Protein AF-A0A9D6PRS0-F1 (afdb_monomer_lite)

Secondary structure (DSSP, 8-state):
-----SS--HHHHHHHHHTTPPPP-------HHHHHHHHHHH-HHHHHHHHHHHHHTTSTTHHHHHHHHHHHPPP--HIIIIITTTGGG-------S-------SHHHHHHHHHHTT---HHHHHGGGT-TTTSSS---

Foldseek 3Di:
DPFADDDDDPVVVVVCVVVVHDDDQPDDDDDPVVVLVLCCVQPVVLSVLVVQLVVCVPPPCNVVSVVVSVVVDDDDDCCVRGCRVVVVPDDDDDDPPDDDDPPPDVVVVLVVCVVVVHDPPLNVCVVVVNNPPPPPPDD

Radius of gyration: 20.87 Å; chains: 1; bounding box: 48×36×49 Å

pLDDT: mean 91.14, std 13.7, range [35.19, 98.56]

Structure (mmCIF, N/CA/C/O backbone):
data_AF-A0A9D6PRS0-F1
#
_entry.id   AF-A0A9D6PRS0-F1
#
loop_
_atom_site.group_PDB
_atom_site.id
_atom_site.type_symbol
_atom_site.label_atom_id
_atom_site.label_alt_id
_atom_site.label_comp_id
_atom_site.label_asym_id
_atom_site.label_entity_id
_atom_site.label_seq_id
_atom_site.pdbx_PDB_ins_code
_atom_site.Cartn_x
_atom_site.Cartn_y
_atom_site.Cartn_z
_atom_site.occupancy
_atom_site.B_iso_or_equiv
_atom_site.auth_seq_id
_atom_site.auth_comp_id
_atom_site.auth_asym_id
_atom_site.auth_atom_id
_atom_site.pdbx_PDB_model_num
ATOM 1 N N . VAL A 1 1 ? -8.552 -9.055 -11.879 1.00 92.06 1 VAL A N 1
ATOM 2 C CA . VAL A 1 1 ? -7.109 -9.374 -12.033 1.00 92.06 1 VAL A CA 1
ATOM 3 C C . VAL A 1 1 ? -6.928 -10.850 -11.723 1.00 92.06 1 VAL A C 1
ATOM 5 O O . VAL A 1 1 ? -7.506 -11.299 -10.745 1.00 92.06 1 VAL A O 1
ATOM 8 N N . CYS A 1 2 ? -6.183 -11.620 -12.526 1.00 93.38 2 CYS A N 1
ATOM 9 C CA . CYS A 1 2 ? -6.032 -13.061 -12.255 1.00 93.38 2 CYS A CA 1
ATOM 10 C C . CYS A 1 2 ? -5.134 -13.340 -11.043 1.00 93.38 2 CYS A C 1
ATOM 12 O O . CYS A 1 2 ? -5.389 -14.275 -10.293 1.00 93.38 2 CYS A O 1
ATOM 14 N N . ARG A 1 3 ? -4.073 -12.543 -10.865 1.00 96.31 3 ARG A N 1
ATOM 15 C CA . ARG A 1 3 ? -3.164 -12.613 -9.718 1.00 96.31 3 ARG A CA 1
ATOM 16 C C . ARG A 1 3 ? -2.352 -11.322 -9.598 1.00 96.31 3 ARG A C 1
ATOM 18 O O . ARG A 1 3 ? -2.094 -10.665 -10.605 1.00 96.31 3 ARG A O 1
ATOM 25 N N . PHE A 1 4 ? -1.977 -10.983 -8.372 1.00 97.38 4 PHE A N 1
ATOM 26 C CA . PHE A 1 4 ? -1.109 -9.862 -8.020 1.00 97.38 4 PHE A CA 1
ATOM 27 C C . PHE A 1 4 ? 0.156 -10.423 -7.345 1.00 97.38 4 PHE A C 1
ATOM 29 O O . PHE A 1 4 ? 0.083 -11.469 -6.699 1.00 97.38 4 PHE A O 1
ATOM 36 N N . TRP A 1 5 ? 1.304 -9.766 -7.537 1.00 97.56 5 TRP A N 1
ATOM 37 C CA . TRP A 1 5 ? 2.585 -10.137 -6.922 1.00 97.56 5 TRP A CA 1
ATOM 38 C C . TRP A 1 5 ? 3.287 -8.890 -6.378 1.00 97.56 5 TRP A C 1
ATOM 40 O O . TRP A 1 5 ? 3.717 -8.027 -7.140 1.00 97.56 5 TRP A O 1
ATOM 50 N N . GLU A 1 6 ? 3.443 -8.828 -5.065 1.00 97.50 6 GLU A N 1
ATOM 51 C CA . GLU A 1 6 ? 4.199 -7.830 -4.330 1.00 97.50 6 GLU A CA 1
ATOM 52 C C . GLU A 1 6 ? 5.668 -8.249 -4.252 1.00 97.50 6 GLU A C 1
ATOM 54 O O . GLU A 1 6 ? 6.039 -9.191 -3.540 1.00 97.50 6 GLU A O 1
ATOM 59 N N . LYS A 1 7 ? 6.50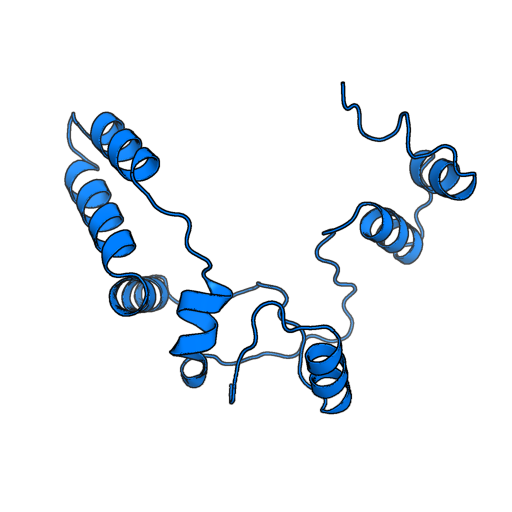7 -7.497 -4.973 1.00 95.06 7 LYS A N 1
ATOM 60 C CA . LYS A 1 7 ? 7.975 -7.617 -4.971 1.00 95.06 7 LYS A CA 1
ATOM 61 C C . LYS A 1 7 ? 8.460 -9.066 -5.184 1.00 95.06 7 LYS A C 1
ATOM 63 O O . LYS A 1 7 ? 9.107 -9.634 -4.301 1.00 95.06 7 LYS A O 1
ATOM 68 N N . PRO A 1 8 ? 8.145 -9.685 -6.341 1.00 96.69 8 PRO A N 1
ATOM 69 C CA . PRO A 1 8 ? 8.641 -11.019 -6.665 1.00 96.69 8 PRO A CA 1
ATOM 70 C C . PRO A 1 8 ? 10.168 -11.028 -6.830 1.00 96.69 8 PRO A C 1
ATOM 72 O O . PRO A 1 8 ? 10.781 -10.004 -7.137 1.00 96.69 8 PRO A O 1
ATOM 75 N N . ASP A 1 9 ? 10.786 -12.204 -6.698 1.00 97.44 9 ASP A N 1
ATOM 76 C CA . ASP A 1 9 ? 12.207 -12.377 -7.003 1.00 97.44 9 ASP A CA 1
ATOM 77 C C . ASP A 1 9 ? 12.515 -12.049 -8.476 1.00 97.44 9 ASP A C 1
ATOM 79 O O . ASP A 1 9 ? 11.644 -12.093 -9.353 1.00 97.44 9 ASP A O 1
ATOM 83 N N . ARG A 1 10 ? 13.788 -11.768 -8.776 1.00 97.06 10 ARG A N 1
ATOM 84 C CA . ARG A 1 10 ? 14.241 -11.352 -10.113 1.00 97.06 10 ARG A CA 1
ATOM 85 C C . ARG A 1 10 ? 13.860 -12.339 -11.221 1.00 97.06 10 ARG A C 1
ATOM 87 O O . ARG A 1 10 ? 13.553 -11.917 -12.337 1.00 97.06 10 ARG A O 1
ATOM 94 N N . GLY A 1 11 ? 13.908 -13.642 -10.947 1.00 98.31 11 GLY A N 1
ATOM 95 C CA . GLY A 1 11 ? 13.550 -14.673 -11.919 1.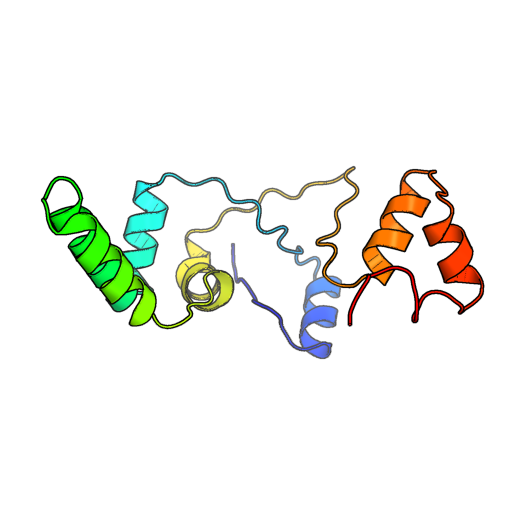00 98.31 11 GLY A CA 1
ATOM 96 C C . GLY A 1 11 ? 12.057 -14.646 -12.229 1.00 98.31 11 GLY A C 1
ATOM 97 O O . GLY A 1 11 ? 11.659 -14.662 -13.395 1.00 98.31 11 GLY A O 1
ATOM 98 N N . THR A 1 12 ? 11.231 -14.540 -11.191 1.00 97.56 12 THR A N 1
ATOM 99 C CA . THR A 1 12 ? 9.778 -14.398 -11.325 1.00 97.56 12 THR A CA 1
ATOM 100 C C . THR A 1 12 ? 9.394 -13.094 -12.022 1.00 97.56 12 THR A C 1
ATOM 102 O O . THR A 1 12 ? 8.612 -13.140 -12.970 1.00 97.56 12 THR A O 1
ATOM 105 N N . ALA A 1 13 ? 9.992 -11.958 -11.651 1.00 97.31 13 ALA A N 1
ATOM 106 C CA . ALA A 1 13 ? 9.744 -10.662 -12.285 1.00 97.31 13 ALA A CA 1
ATOM 107 C C . ALA A 1 13 ? 9.996 -10.699 -13.804 1.00 97.31 13 ALA A C 1
ATOM 109 O O . ALA A 1 13 ? 9.146 -10.273 -14.585 1.00 97.31 13 ALA A O 1
ATOM 110 N N . ARG A 1 14 ? 11.116 -11.296 -14.240 1.00 97.56 14 ARG A N 1
ATOM 111 C CA . ARG A 1 14 ? 11.438 -11.471 -15.670 1.00 97.56 14 ARG A CA 1
ATOM 112 C C . ARG A 1 14 ? 10.389 -12.296 -16.412 1.00 97.56 14 ARG A C 1
ATOM 114 O O . ARG A 1 14 ? 9.991 -11.927 -17.513 1.00 97.56 14 ARG A O 1
ATOM 121 N N . ARG A 1 15 ? 9.927 -13.399 -15.813 1.00 98.12 15 ARG A N 1
ATOM 122 C CA . ARG A 1 15 ? 8.882 -14.243 -16.415 1.00 98.12 15 ARG A CA 1
ATOM 123 C C . ARG A 1 15 ? 7.544 -13.515 -16.513 1.00 98.12 15 ARG A C 1
ATOM 125 O O . ARG A 1 15 ? 6.857 -13.671 -17.514 1.00 98.12 15 ARG A O 1
ATOM 132 N N . LEU A 1 16 ? 7.169 -12.743 -15.494 1.00 97.25 16 LEU A N 1
ATOM 133 C CA . LEU A 1 16 ? 5.938 -11.948 -15.507 1.00 97.25 16 LEU A CA 1
ATOM 134 C C . LEU A 1 16 ? 5.996 -10.874 -16.600 1.00 97.25 16 LEU A C 1
ATOM 136 O O . LEU A 1 16 ? 5.063 -10.767 -17.392 1.00 97.25 16 LEU A O 1
ATOM 140 N N . PHE A 1 17 ? 7.117 -10.158 -16.708 1.00 95.75 17 PHE A N 1
ATOM 141 C CA . PHE A 1 17 ? 7.330 -9.167 -17.763 1.00 95.75 17 PHE A CA 1
ATOM 142 C C . PHE A 1 17 ? 7.226 -9.785 -19.165 1.00 95.75 17 PHE A C 1
ATOM 144 O O . PHE A 1 17 ? 6.471 -9.297 -20.002 1.00 95.75 17 PHE A O 1
ATOM 151 N N . ALA A 1 18 ? 7.893 -10.921 -19.401 1.00 97.62 18 ALA A N 1
ATOM 152 C CA . ALA A 1 18 ? 7.832 -11.633 -20.682 1.00 97.62 18 ALA A CA 1
ATOM 153 C C . ALA A 1 18 ? 6.418 -12.128 -21.047 1.00 97.62 18 ALA A C 1
ATOM 155 O O . ALA A 1 18 ? 6.119 -12.342 -22.217 1.00 97.62 18 ALA A O 1
ATOM 156 N N . ARG A 1 19 ? 5.538 -12.306 -20.054 1.00 97.06 19 ARG A N 1
ATOM 157 C CA . ARG A 1 19 ? 4.134 -12.702 -20.239 1.00 97.06 19 ARG A CA 1
ATOM 158 C C . ARG A 1 19 ? 3.181 -11.513 -20.400 1.00 97.06 19 ARG A C 1
ATOM 160 O O . ARG A 1 19 ? 1.971 -11.722 -20.415 1.00 97.06 19 ARG A O 1
ATOM 167 N N . GLY A 1 20 ? 3.701 -10.288 -20.485 1.00 95.50 20 GLY A N 1
ATOM 168 C CA . GLY A 1 20 ? 2.890 -9.077 -20.607 1.00 95.50 20 GLY A CA 1
ATOM 169 C C . GLY A 1 20 ? 2.165 -8.686 -19.317 1.00 95.50 20 GLY A C 1
ATOM 170 O O . GLY A 1 20 ? 1.162 -7.977 -19.372 1.00 95.50 20 GLY A O 1
ATOM 171 N N . CYS A 1 21 ? 2.628 -9.150 -18.149 1.00 96.50 21 CYS A N 1
ATOM 172 C CA . CYS A 1 21 ? 2.104 -8.653 -16.880 1.00 96.50 21 CYS A CA 1
ATOM 173 C C . CYS A 1 21 ? 2.467 -7.174 -16.684 1.00 96.50 21 CYS A C 1
ATOM 175 O O . CYS A 1 21 ? 3.521 -6.710 -17.116 1.00 96.50 21 CYS A O 1
ATOM 177 N N . LEU A 1 22 ? 1.589 -6.450 -15.993 1.00 95.50 22 LEU A N 1
ATOM 178 C CA . LEU A 1 22 ? 1.731 -5.018 -15.743 1.00 95.50 22 LEU A CA 1
ATOM 179 C C . LEU A 1 22 ? 2.505 -4.751 -14.448 1.00 95.50 22 LEU A C 1
ATOM 181 O O . LEU A 1 22 ? 2.431 -5.533 -13.498 1.00 95.50 22 LEU A O 1
ATOM 185 N N . LEU A 1 23 ? 3.195 -3.611 -14.402 1.00 94.50 23 LEU A N 1
ATOM 186 C CA . LEU A 1 23 ? 3.728 -3.047 -13.165 1.00 94.50 23 LEU A CA 1
ATOM 187 C C . LEU A 1 23 ? 2.631 -2.254 -12.449 1.00 94.50 23 LEU A C 1
ATOM 189 O O . LEU A 1 23 ? 1.876 -1.514 -13.077 1.00 94.50 23 LEU A O 1
ATOM 193 N N . ASN A 1 24 ? 2.549 -2.411 -11.131 1.00 95.06 24 ASN A N 1
ATOM 194 C CA . ASN A 1 24 ? 1.632 -1.641 -10.302 1.00 95.06 24 ASN A CA 1
ATOM 195 C C . ASN A 1 24 ? 2.246 -0.276 -9.963 1.00 95.06 24 ASN A C 1
ATOM 197 O O . ASN A 1 24 ? 3.330 -0.227 -9.389 1.00 95.06 24 ASN A O 1
ATOM 201 N N . THR A 1 25 ? 1.537 0.812 -10.263 1.00 93.94 25 THR A N 1
ATOM 202 C CA . THR A 1 25 ? 1.968 2.187 -9.947 1.00 93.94 25 THR A CA 1
ATOM 203 C C . THR A 1 25 ? 1.564 2.644 -8.546 1.00 93.94 25 THR A C 1
ATOM 205 O O . THR A 1 25 ? 1.905 3.750 -8.139 1.00 93.94 25 THR A O 1
ATOM 208 N N . PHE A 1 26 ? 0.804 1.811 -7.825 1.00 93.00 26 PHE A N 1
ATOM 209 C CA . PHE A 1 26 ? 0.206 2.118 -6.523 1.00 93.00 26 PHE A CA 1
ATOM 210 C C . PHE A 1 26 ? -0.799 3.287 -6.538 1.00 93.00 26 PHE A C 1
ATOM 212 O O . PHE A 1 26 ? -1.213 3.773 -5.488 1.00 93.00 26 PHE A O 1
ATOM 219 N N . VAL A 1 27 ? -1.263 3.692 -7.725 1.00 94.38 27 VAL A N 1
ATOM 220 C CA . VAL A 1 27 ? -2.426 4.572 -7.880 1.00 94.38 27 VAL A CA 1
ATOM 221 C C . VAL A 1 27 ? -3.686 3.713 -7.831 1.00 94.38 27 VAL A C 1
ATOM 223 O O . VAL A 1 27 ? -3.890 2.842 -8.676 1.00 94.38 27 VAL A O 1
ATOM 226 N N . LEU A 1 28 ? -4.535 3.955 -6.834 1.00 95.50 28 LEU A N 1
ATOM 227 C CA . LEU A 1 28 ? -5.753 3.186 -6.594 1.00 95.50 28 LEU A CA 1
ATOM 228 C C . LEU A 1 28 ? -6.974 4.102 -6.597 1.00 95.50 28 LEU A C 1
ATOM 230 O O . LEU A 1 28 ? -6.954 5.188 -6.024 1.00 95.50 28 LEU A O 1
ATOM 234 N N . VAL A 1 29 ? -8.060 3.619 -7.197 1.00 96.94 29 VAL A N 1
ATOM 235 C CA . VAL A 1 29 ? -9.380 4.252 -7.138 1.00 96.94 29 VAL A CA 1
ATOM 236 C C . VAL A 1 29 ? -10.351 3.239 -6.550 1.00 96.94 29 VAL A C 1
ATOM 238 O O . VAL A 1 29 ? -10.610 2.194 -7.144 1.00 96.94 29 VAL A O 1
ATOM 241 N N . ALA A 1 30 ? -10.865 3.532 -5.359 1.00 96.88 30 ALA A N 1
ATOM 242 C CA . ALA A 1 30 ? -11.808 2.683 -4.645 1.00 96.88 30 ALA A CA 1
ATOM 243 C C . ALA A 1 30 ? -12.690 3.533 -3.726 1.00 96.88 30 ALA A C 1
ATOM 245 O O . ALA A 1 30 ? -12.298 4.618 -3.299 1.00 96.88 30 ALA A O 1
ATOM 246 N N . SER A 1 31 ? -13.876 3.026 -3.384 1.00 97.94 31 SER A N 1
ATOM 247 C CA . SER A 1 31 ? -14.662 3.642 -2.313 1.00 97.94 31 SER A CA 1
ATOM 248 C C . SER A 1 31 ? -13.986 3.407 -0.960 1.00 97.94 31 SER A C 1
ATOM 250 O O . SER A 1 31 ? -13.435 2.330 -0.712 1.00 97.94 31 SER A O 1
ATOM 252 N N . ALA A 1 32 ? -14.091 4.381 -0.053 1.00 97.25 32 ALA A N 1
ATOM 253 C CA . ALA A 1 32 ? -13.597 4.235 1.318 1.00 97.25 32 ALA A CA 1
ATOM 254 C C . ALA A 1 32 ? -14.212 3.008 2.015 1.00 97.25 32 ALA A C 1
ATOM 256 O O . ALA A 1 32 ? -13.514 2.272 2.705 1.00 97.25 32 ALA A O 1
ATOM 257 N N . ARG A 1 33 ? -15.498 2.727 1.755 1.00 97.81 33 ARG A N 1
ATOM 258 C CA . ARG A 1 33 ? -16.191 1.541 2.274 1.00 97.81 33 ARG A CA 1
ATOM 259 C C . ARG A 1 33 ? -15.546 0.236 1.810 1.00 97.81 33 ARG A C 1
ATOM 261 O O . ARG A 1 33 ? -15.349 -0.654 2.626 1.00 97.81 33 ARG A O 1
ATOM 268 N N . LEU A 1 34 ? -15.193 0.123 0.528 1.00 97.00 34 LEU A N 1
ATOM 269 C CA . LEU A 1 34 ? -14.520 -1.073 0.019 1.00 97.00 34 LEU A CA 1
ATOM 270 C C . LEU A 1 34 ? -13.151 -1.259 0.678 1.00 97.00 34 LEU A C 1
ATOM 272 O O . LEU A 1 34 ? -12.838 -2.370 1.097 1.00 97.00 34 LEU A O 1
ATOM 276 N N . LEU A 1 35 ? -12.354 -0.190 0.782 1.00 96.81 35 LEU A N 1
ATOM 277 C CA . LEU A 1 35 ? -11.051 -0.251 1.449 1.00 96.81 35 LEU A CA 1
ATOM 278 C C . LEU A 1 35 ? -11.202 -0.674 2.911 1.00 96.81 35 LEU A C 1
ATOM 280 O O . LEU A 1 35 ? -10.487 -1.562 3.361 1.00 96.81 35 LEU A O 1
ATOM 284 N N . TRP A 1 36 ? -12.187 -0.123 3.616 1.00 97.56 36 TRP A N 1
ATOM 285 C CA . TRP A 1 36 ? -12.487 -0.498 4.992 1.00 97.56 36 TRP A CA 1
ATOM 286 C C . TRP A 1 36 ? -12.910 -1.965 5.133 1.00 97.56 36 TRP A C 1
ATOM 288 O O . TRP A 1 36 ? -12.363 -2.689 5.964 1.00 97.56 36 TRP A O 1
ATOM 298 N N . ASP A 1 37 ? -13.817 -2.444 4.279 1.00 97.81 37 ASP A N 1
ATOM 299 C CA . ASP A 1 37 ? -14.249 -3.844 4.290 1.00 97.81 37 ASP A CA 1
ATOM 300 C C . ASP A 1 37 ? -13.083 -4.803 3.987 1.00 97.81 37 ASP A C 1
ATOM 302 O O . ASP A 1 37 ? -13.041 -5.917 4.510 1.00 97.81 37 ASP A O 1
ATOM 306 N N . LEU A 1 38 ? -12.137 -4.398 3.132 1.00 97.50 38 LEU A N 1
ATOM 307 C CA . LEU A 1 38 ? -10.917 -5.164 2.871 1.00 97.50 38 LEU A CA 1
ATOM 308 C C . LEU A 1 38 ? -9.974 -5.153 4.073 1.00 97.50 38 LEU A C 1
ATOM 310 O O . LEU A 1 38 ? -9.474 -6.213 4.436 1.00 97.50 38 LEU A O 1
ATOM 314 N N . THR A 1 39 ? -9.781 -4.011 4.732 1.00 97.12 39 THR A N 1
ATOM 315 C CA . THR A 1 39 ? -8.975 -3.921 5.957 1.00 97.12 39 THR A CA 1
ATOM 316 C C . THR A 1 39 ? -9.550 -4.806 7.059 1.00 97.12 39 THR A C 1
ATOM 318 O O . THR A 1 39 ? -8.814 -5.602 7.631 1.00 97.12 39 THR A O 1
ATOM 321 N N . ARG A 1 40 ? -10.866 -4.774 7.304 1.00 97.56 40 ARG A N 1
ATOM 322 C CA . ARG A 1 40 ? -11.515 -5.643 8.307 1.00 97.56 40 ARG A CA 1
ATOM 323 C C . ARG A 1 40 ? -11.333 -7.129 8.017 1.00 97.56 40 ARG A C 1
ATOM 325 O O . ARG A 1 40 ? -11.152 -7.914 8.942 1.00 97.56 40 ARG A O 1
ATOM 332 N N . ARG A 1 41 ? -11.379 -7.522 6.741 1.00 97.38 41 ARG A N 1
ATOM 333 C CA . ARG A 1 41 ? -11.199 -8.921 6.326 1.00 97.38 41 ARG A CA 1
ATOM 334 C C . ARG A 1 41 ? -9.741 -9.373 6.388 1.00 97.38 41 ARG A C 1
ATOM 336 O O . ARG A 1 41 ? -9.459 -10.445 6.910 1.00 97.38 41 ARG A O 1
ATOM 343 N N . CYS A 1 42 ? -8.827 -8.581 5.839 1.00 98.00 42 CYS A N 1
ATOM 344 C CA . CYS A 1 42 ? -7.438 -8.987 5.626 1.00 98.00 42 CYS A CA 1
ATOM 345 C C . CYS A 1 42 ? -6.508 -8.632 6.790 1.00 98.00 42 CYS A C 1
ATOM 347 O O . CYS A 1 42 ? -5.487 -9.294 6.976 1.00 98.00 42 CYS A O 1
ATOM 349 N N . LEU A 1 43 ? -6.852 -7.590 7.548 1.00 97.88 43 LEU A N 1
ATOM 350 C CA . LEU A 1 43 ? -6.064 -6.996 8.627 1.00 97.88 43 LEU A CA 1
ATOM 351 C C . LEU A 1 43 ? -6.965 -6.713 9.853 1.00 97.88 43 LEU A C 1
ATOM 353 O O . LEU A 1 43 ? -7.052 -5.568 10.301 1.00 97.88 43 LEU A O 1
ATOM 357 N N . PRO A 1 44 ? -7.652 -7.726 10.418 1.00 97.44 44 PRO A N 1
ATOM 358 C CA . PRO A 1 44 ? -8.665 -7.524 11.460 1.00 97.44 44 PRO A CA 1
ATOM 359 C C . PRO A 1 44 ? -8.118 -6.839 12.718 1.00 97.44 44 PRO A C 1
ATOM 361 O O . PRO A 1 44 ? -8.808 -6.022 13.319 1.00 97.44 44 PRO A O 1
ATOM 364 N N . ASN A 1 45 ? -6.861 -7.109 13.086 1.00 97.06 45 ASN A N 1
ATOM 365 C CA . ASN A 1 45 ? -6.219 -6.437 14.216 1.00 97.06 45 ASN A CA 1
ATOM 366 C C . ASN A 1 45 ? -6.076 -4.934 13.955 1.00 97.06 45 ASN A C 1
ATOM 368 O O . ASN A 1 45 ? -6.502 -4.141 14.787 1.00 97.06 45 ASN A O 1
ATOM 372 N N . LEU A 1 46 ? -5.550 -4.552 12.784 1.00 97.50 46 LEU A N 1
ATOM 373 C CA . LEU A 1 46 ? -5.415 -3.153 12.371 1.00 97.50 46 LEU A CA 1
ATOM 374 C C . LEU A 1 46 ? -6.780 -2.457 12.318 1.00 97.50 46 LEU A C 1
ATOM 376 O O . LEU A 1 46 ? -6.919 -1.329 12.780 1.00 97.50 46 LEU A O 1
ATOM 380 N N . ALA A 1 47 ? -7.799 -3.142 11.793 1.00 98.06 47 ALA A N 1
ATOM 381 C CA . ALA A 1 47 ? -9.157 -2.618 11.786 1.00 98.06 47 ALA A CA 1
ATOM 382 C C . ALA A 1 47 ? -9.675 -2.349 13.207 1.00 98.06 47 ALA A C 1
ATOM 384 O O . ALA A 1 47 ? -10.193 -1.269 13.456 1.00 98.06 47 ALA A O 1
ATOM 385 N N . GLY A 1 48 ? -9.462 -3.269 14.152 1.00 98.25 48 GLY A N 1
ATOM 386 C CA . GLY A 1 48 ? -9.857 -3.062 15.547 1.00 98.25 48 GLY A CA 1
ATOM 387 C C . GLY A 1 48 ? -9.133 -1.888 16.221 1.00 98.25 48 GLY A C 1
ATOM 388 O O . GLY A 1 48 ? -9.732 -1.192 17.035 1.00 98.25 48 GLY A O 1
ATOM 389 N N . GLN A 1 49 ? -7.867 -1.630 15.875 1.00 98.25 49 GLN A N 1
ATOM 390 C CA . GLN A 1 49 ? -7.147 -0.433 16.339 1.00 98.25 49 GLN A CA 1
ATOM 391 C C . GLN A 1 49 ? -7.787 0.850 15.792 1.00 98.25 49 GLN A C 1
ATOM 393 O O . GLN A 1 49 ? -8.036 1.788 16.545 1.00 98.25 49 GLN A O 1
ATOM 398 N N . PHE A 1 50 ? -8.119 0.880 14.498 1.00 97.75 50 PHE A N 1
ATOM 399 C CA . PHE A 1 50 ? -8.826 2.018 13.907 1.00 97.75 50 PHE A CA 1
ATOM 400 C C . PHE A 1 50 ? -10.229 2.218 14.491 1.00 97.75 50 PHE A C 1
ATOM 402 O O . PHE A 1 50 ? -10.624 3.359 14.703 1.00 97.75 50 PHE A O 1
ATOM 409 N N . GLU A 1 51 ? -10.966 1.145 14.788 1.00 98.31 51 GLU A N 1
ATOM 410 C CA . GLU A 1 51 ? -12.279 1.228 15.444 1.00 98.31 51 GLU A CA 1
ATOM 411 C C . GLU A 1 51 ? -12.164 1.918 16.815 1.00 98.31 51 GLU A C 1
ATOM 413 O O . GLU A 1 51 ? -12.894 2.875 17.066 1.00 98.31 51 GLU A O 1
ATOM 418 N N . ARG A 1 52 ? -11.173 1.549 17.640 1.00 98.44 52 ARG A N 1
ATOM 419 C CA . ARG A 1 52 ? -10.918 2.211 18.936 1.00 98.44 52 ARG A CA 1
ATOM 420 C C . ARG A 1 52 ? -10.539 3.686 18.800 1.00 98.44 52 ARG A C 1
ATOM 422 O O . ARG A 1 52 ? -11.007 4.518 19.574 1.00 98.44 52 ARG A O 1
ATOM 429 N N . ILE A 1 53 ? -9.733 4.032 17.794 1.00 98.31 53 ILE A N 1
ATOM 430 C CA . ILE A 1 53 ? -9.403 5.436 17.493 1.00 98.31 53 ILE A CA 1
ATOM 431 C C . ILE A 1 53 ? -10.672 6.223 17.134 1.00 98.31 53 ILE A C 1
ATOM 433 O O . ILE A 1 53 ? -10.858 7.347 17.599 1.00 98.31 53 ILE A O 1
ATOM 437 N N . VAL A 1 54 ? -11.555 5.641 16.318 1.00 97.56 54 VAL A N 1
ATOM 438 C CA . VAL A 1 54 ? -12.818 6.273 15.911 1.00 97.56 54 VAL A CA 1
ATOM 439 C C . VAL A 1 54 ? -13.760 6.456 17.104 1.00 97.56 54 VAL A C 1
ATOM 441 O O . VAL A 1 54 ? -14.369 7.517 17.230 1.00 97.56 54 VAL A O 1
ATOM 444 N N . GLU A 1 55 ? -13.855 5.470 17.997 1.00 98.19 55 GLU A N 1
ATOM 445 C CA . GLU A 1 55 ? -14.664 5.554 19.222 1.00 98.19 55 GLU A CA 1
ATOM 446 C C . GLU A 1 55 ? -14.225 6.717 20.126 1.00 98.19 55 GLU A C 1
ATOM 448 O O . GLU A 1 55 ? -15.067 7.440 20.659 1.00 98.19 55 GLU A O 1
ATOM 453 N N . ALA A 1 56 ? -12.916 6.954 20.243 1.00 98.19 56 ALA A N 1
ATOM 454 C CA . ALA A 1 56 ? -12.359 8.047 21.039 1.00 98.19 56 ALA A CA 1
ATOM 455 C C . ALA A 1 56 ? -12.352 9.411 20.319 1.00 98.19 56 ALA A C 1
ATOM 457 O O . ALA A 1 56 ? -12.026 10.42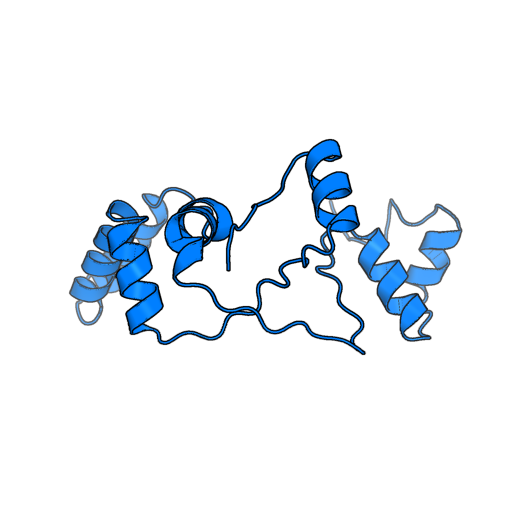4 20.937 1.00 98.19 56 ALA A O 1
ATOM 458 N N . TRP A 1 57 ? -12.707 9.476 19.029 1.00 97.44 57 TRP A N 1
ATOM 459 C CA . TRP A 1 57 ? -12.389 10.621 18.163 1.00 97.44 57 TRP A CA 1
ATOM 460 C C . TRP A 1 57 ? -12.961 11.967 18.626 1.00 97.44 57 TRP A C 1
ATOM 462 O O . TRP A 1 57 ? -12.332 13.007 18.442 1.00 97.44 57 TRP A O 1
ATOM 472 N N . ASN A 1 58 ? -14.150 11.955 19.230 1.00 97.69 58 ASN A N 1
ATOM 473 C CA . ASN A 1 58 ? -14.814 13.160 19.743 1.00 97.69 58 ASN A CA 1
ATOM 474 C C . ASN A 1 58 ? -14.713 13.290 21.274 1.00 97.69 58 ASN A C 1
ATOM 476 O O . ASN A 1 58 ? -15.365 14.156 21.858 1.00 97.69 58 ASN A O 1
ATOM 480 N N . GLY A 1 59 ? -13.953 12.407 21.925 1.00 97.06 59 GLY A N 1
ATOM 481 C CA . GLY A 1 59 ? -13.778 12.369 23.372 1.00 97.06 59 GLY A CA 1
ATOM 482 C C . GLY A 1 59 ? -12.523 13.108 23.851 1.00 97.06 59 GLY A C 1
ATOM 483 O O . GLY A 1 59 ? -11.650 13.442 23.047 1.00 97.06 59 GLY A O 1
ATOM 484 N N . PRO A 1 60 ? -12.403 13.341 25.171 1.00 97.62 60 PRO A N 1
ATOM 485 C CA . PRO A 1 60 ? -11.217 13.963 25.763 1.00 97.62 60 PRO A CA 1
ATOM 486 C C . PRO A 1 60 ? -9.953 13.102 25.606 1.00 97.62 60 PRO A C 1
ATOM 488 O O . PRO A 1 60 ? -8.854 13.644 25.551 1.00 97.62 60 PRO A O 1
ATOM 491 N N . ASP A 1 61 ? -10.107 11.782 25.467 1.00 96.88 61 ASP A N 1
ATOM 492 C CA . ASP A 1 61 ? -8.993 10.831 25.388 1.00 96.88 61 ASP A CA 1
ATOM 493 C C . ASP A 1 61 ? -8.470 10.608 23.957 1.00 96.88 61 ASP A C 1
ATOM 495 O O . ASP A 1 61 ? -7.606 9.756 23.750 1.00 96.88 61 ASP A O 1
ATOM 499 N N . ARG A 1 62 ? -8.972 11.355 22.956 1.00 98.00 62 ARG A N 1
ATOM 500 C CA . ARG A 1 62 ? -8.641 11.166 21.529 1.00 98.00 62 ARG A CA 1
ATOM 501 C C . ARG A 1 62 ? -7.143 11.011 21.281 1.00 98.00 62 ARG A C 1
ATOM 503 O O . ARG A 1 62 ? -6.735 10.088 20.586 1.00 98.00 62 ARG A O 1
ATOM 510 N N . GLU A 1 63 ? -6.345 11.941 21.797 1.00 98.38 63 GLU A N 1
ATOM 511 C CA . GLU A 1 63 ? -4.901 11.982 21.538 1.00 98.38 63 GLU A CA 1
ATOM 512 C C . GLU A 1 63 ? -4.182 10.828 22.235 1.00 98.38 63 GLU A C 1
ATOM 514 O O . GLU A 1 63 ? -3.407 10.122 21.599 1.00 98.38 63 GLU A O 1
ATOM 519 N N . ALA A 1 64 ? -4.533 10.547 23.493 1.00 98.44 64 ALA A N 1
ATOM 520 C CA . ALA A 1 64 ? -3.963 9.428 24.237 1.00 98.44 64 ALA A CA 1
ATOM 521 C C . ALA A 1 64 ? -4.256 8.073 23.567 1.00 98.44 64 ALA A C 1
ATOM 523 O O . ALA A 1 64 ? -3.368 7.226 23.473 1.00 98.44 64 ALA A O 1
ATOM 524 N N . VAL A 1 65 ? -5.483 7.868 23.074 1.00 98.56 65 VAL A N 1
ATOM 525 C CA . VAL A 1 65 ? -5.864 6.643 22.352 1.00 98.56 65 VAL A CA 1
ATOM 526 C C . VAL A 1 65 ? -5.167 6.569 20.998 1.00 98.56 65 VAL A C 1
ATOM 528 O O . VAL A 1 65 ? -4.639 5.515 20.652 1.00 98.56 65 VAL A O 1
ATOM 531 N N . LEU A 1 66 ? -5.128 7.669 20.240 1.00 98.44 66 LEU A N 1
ATOM 532 C CA . LEU A 1 66 ? -4.439 7.715 18.952 1.00 98.44 66 LEU A CA 1
ATOM 533 C C . LEU A 1 66 ? -2.966 7.321 19.101 1.00 98.44 66 LEU A C 1
ATOM 535 O O . LEU A 1 66 ? -2.506 6.424 18.394 1.00 98.44 66 LEU A O 1
ATOM 539 N N . ASP A 1 67 ? -2.261 7.930 20.053 1.00 98.50 67 ASP A N 1
ATOM 540 C CA . ASP A 1 67 ? -0.846 7.664 20.302 1.00 98.50 67 ASP A CA 1
ATOM 541 C C . ASP A 1 67 ? -0.614 6.220 20.757 1.00 98.50 67 ASP A C 1
ATOM 543 O O . ASP A 1 67 ? 0.267 5.537 20.231 1.00 98.50 67 ASP A O 1
ATOM 547 N N . ALA A 1 68 ? -1.427 5.719 21.692 1.00 98.38 68 ALA A N 1
ATOM 548 C CA . ALA A 1 68 ? -1.309 4.351 22.188 1.00 98.38 68 ALA A CA 1
ATOM 549 C C . ALA A 1 68 ? -1.552 3.312 21.081 1.00 98.38 68 ALA A C 1
ATOM 551 O O . ALA A 1 68 ? -0.797 2.343 20.954 1.00 98.38 68 ALA A O 1
ATOM 552 N N . GLU A 1 69 ? -2.578 3.517 20.253 1.00 98.38 69 GLU A N 1
ATOM 553 C CA . GLU A 1 69 ? -2.909 2.598 19.169 1.00 98.38 69 GLU A CA 1
ATOM 554 C C . GLU A 1 69 ? -1.861 2.623 18.057 1.00 98.38 69 GLU A C 1
ATOM 556 O O . GLU A 1 69 ? -1.452 1.555 17.601 1.00 98.38 69 GLU A O 1
ATOM 561 N N . TYR A 1 70 ? -1.367 3.801 17.659 1.00 97.56 70 TYR A N 1
ATOM 562 C CA . TYR A 1 70 ? -0.277 3.902 16.684 1.00 97.56 70 TYR A CA 1
ATOM 563 C C . TYR A 1 70 ? 1.034 3.313 17.219 1.00 97.56 70 TYR A C 1
ATOM 565 O O . TYR A 1 70 ? 1.729 2.626 16.472 1.00 97.56 70 TYR A O 1
ATOM 573 N N . ALA A 1 71 ? 1.354 3.501 18.504 1.00 98.06 71 ALA A N 1
ATOM 574 C CA . ALA A 1 71 ? 2.537 2.902 19.124 1.00 98.06 71 ALA A CA 1
ATOM 575 C C . ALA A 1 71 ? 2.466 1.365 19.174 1.00 98.06 71 ALA A C 1
ATOM 577 O O . ALA A 1 71 ? 3.478 0.686 19.002 1.00 98.06 71 ALA A O 1
ATOM 578 N N . ALA A 1 72 ? 1.273 0.802 19.386 1.00 97.50 72 ALA A N 1
ATOM 579 C CA . ALA A 1 72 ? 1.051 -0.644 19.397 1.00 97.50 72 ALA A CA 1
ATOM 580 C C . ALA A 1 72 ? 0.873 -1.254 17.990 1.00 97.50 72 ALA A C 1
ATOM 582 O O . ALA A 1 72 ? 0.906 -2.481 17.834 1.00 97.50 72 ALA A O 1
ATOM 583 N N . MET A 1 73 ? 0.653 -0.425 16.966 1.00 97.56 73 MET A N 1
ATOM 584 C CA . MET A 1 73 ? 0.342 -0.862 15.608 1.00 97.56 73 MET A CA 1
ATOM 585 C C . MET A 1 73 ? 1.527 -1.576 14.964 1.00 97.56 73 MET A C 1
ATOM 587 O O . MET A 1 73 ? 2.629 -1.045 14.834 1.00 97.56 73 MET A O 1
ATOM 591 N N . ARG A 1 74 ? 1.289 -2.807 14.508 1.00 96.12 74 ARG A N 1
ATOM 592 C CA . ARG A 1 74 ? 2.299 -3.556 13.758 1.00 96.12 74 ARG A CA 1
ATOM 593 C C . ARG A 1 74 ? 2.330 -3.085 12.302 1.00 96.12 74 ARG A C 1
ATOM 595 O O . ARG A 1 74 ? 1.260 -2.875 11.727 1.00 96.12 74 ARG A O 1
ATOM 602 N N . PRO A 1 75 ? 3.516 -2.990 11.673 1.00 96.25 75 PRO A N 1
ATOM 603 C CA . PRO A 1 75 ? 3.609 -2.719 10.246 1.00 96.25 75 PRO A CA 1
ATOM 604 C C . PRO A 1 75 ? 2.818 -3.748 9.432 1.00 96.25 75 PRO A C 1
ATOM 606 O O . PRO A 1 75 ? 2.955 -4.953 9.651 1.00 96.25 75 PRO A O 1
ATOM 609 N N . ALA A 1 76 ? 2.034 -3.257 8.475 1.00 95.94 76 ALA A N 1
ATOM 610 C CA . ALA A 1 76 ? 1.296 -4.064 7.514 1.00 95.94 76 ALA A CA 1
ATOM 611 C C . ALA A 1 76 ? 1.700 -3.675 6.087 1.00 95.94 76 ALA A C 1
ATOM 613 O O . ALA A 1 76 ? 1.826 -2.494 5.757 1.00 95.94 76 ALA A O 1
ATOM 614 N N . ASN A 1 77 ? 1.884 -4.662 5.217 1.00 96.81 77 ASN A N 1
ATOM 615 C CA . ASN A 1 77 ? 2.112 -4.453 3.796 1.00 96.81 77 ASN A CA 1
ATOM 616 C C . ASN A 1 77 ? 0.779 -4.577 3.051 1.00 96.81 77 ASN A C 1
ATOM 618 O O . ASN A 1 77 ? 0.311 -5.678 2.775 1.00 96.81 77 ASN A O 1
ATOM 622 N N . PHE A 1 78 ? 0.188 -3.443 2.676 1.00 96.56 78 PHE A N 1
ATOM 623 C CA . PHE A 1 78 ? -1.100 -3.412 1.982 1.00 96.56 78 PHE A CA 1
ATOM 624 C C . PHE A 1 78 ? -1.113 -4.222 0.669 1.00 96.56 78 PHE A C 1
ATOM 626 O O . PHE A 1 78 ? -2.054 -4.972 0.412 1.00 96.56 78 PHE A O 1
ATOM 633 N N . SER A 1 79 ? -0.057 -4.145 -0.145 1.00 97.06 79 SER A N 1
ATOM 634 C CA . SER A 1 79 ? 0.039 -4.927 -1.384 1.00 97.06 79 SER A CA 1
ATOM 635 C C . SER A 1 79 ? 0.012 -6.435 -1.129 1.00 97.06 79 SER A C 1
ATOM 637 O O . SER A 1 79 ? -0.738 -7.161 -1.774 1.00 97.06 79 SER A O 1
ATOM 639 N N . ARG A 1 80 ? 0.820 -6.918 -0.184 1.00 97.25 80 ARG A N 1
ATOM 640 C CA . ARG A 1 80 ? 0.965 -8.347 0.123 1.00 97.25 80 ARG A CA 1
ATOM 641 C C . ARG A 1 80 ? -0.207 -8.890 0.931 1.00 97.25 80 ARG A C 1
ATOM 643 O O . ARG A 1 80 ? -0.678 -9.996 0.699 1.00 97.25 80 ARG A O 1
ATOM 650 N N . GLU A 1 81 ? -0.673 -8.139 1.915 1.00 98.00 81 GLU A N 1
ATOM 651 C CA . GLU A 1 81 ? -1.675 -8.631 2.857 1.00 98.00 81 GLU A CA 1
ATOM 652 C C . GLU A 1 81 ? -3.101 -8.371 2.381 1.00 98.00 81 GLU A C 1
ATOM 654 O O . GLU A 1 81 ? -4.006 -9.086 2.806 1.00 98.00 81 GLU A O 1
ATOM 659 N N . VAL A 1 82 ? -3.306 -7.414 1.468 1.00 97.69 82 VAL A N 1
ATOM 660 C CA . VAL A 1 82 ? -4.622 -7.096 0.901 1.00 97.69 82 VAL A CA 1
ATOM 661 C C . VAL A 1 82 ? -4.669 -7.377 -0.598 1.00 97.69 82 VAL A C 1
ATOM 663 O O . VAL A 1 82 ? -5.442 -8.236 -1.014 1.00 97.69 82 VAL A O 1
ATOM 666 N N . LEU A 1 83 ? -3.855 -6.708 -1.423 1.00 97.38 83 LEU A N 1
ATOM 667 C CA . LEU A 1 83 ? -3.996 -6.781 -2.889 1.00 97.38 83 LEU A CA 1
ATOM 668 C C . LEU A 1 83 ? -3.670 -8.169 -3.469 1.00 97.38 83 LEU A C 1
ATOM 670 O O . LEU A 1 83 ? -4.368 -8.629 -4.372 1.00 97.38 83 LEU A O 1
ATOM 674 N N . GLU A 1 84 ? -2.656 -8.864 -2.944 1.00 97.31 84 GLU A N 1
ATOM 675 C CA . GLU A 1 84 ? -2.351 -10.252 -3.326 1.00 97.31 84 GLU A CA 1
ATOM 676 C C . GLU A 1 84 ? -3.475 -11.217 -2.946 1.00 97.31 84 GLU A C 1
ATOM 678 O O . GLU A 1 84 ? -3.854 -12.063 -3.759 1.00 97.31 84 GLU A O 1
ATOM 683 N N . ARG A 1 85 ? -4.016 -11.091 -1.726 1.00 96.94 85 ARG A N 1
ATOM 684 C CA . ARG A 1 85 ? -5.059 -11.989 -1.205 1.00 96.94 85 ARG A CA 1
ATOM 685 C C . ARG A 1 85 ? -6.405 -11.764 -1.886 1.00 96.94 85 ARG A C 1
ATOM 687 O O . ARG A 1 85 ? -7.110 -12.718 -2.194 1.00 96.94 85 ARG A O 1
ATOM 694 N N . GLU A 1 86 ? -6.734 -10.510 -2.170 1.00 96.75 86 GLU A N 1
ATOM 695 C CA . GLU A 1 86 ? -8.020 -10.085 -2.728 1.00 96.75 86 GLU A CA 1
ATOM 696 C C . GLU A 1 86 ? -7.907 -9.722 -4.218 1.00 96.75 86 GLU A C 1
ATO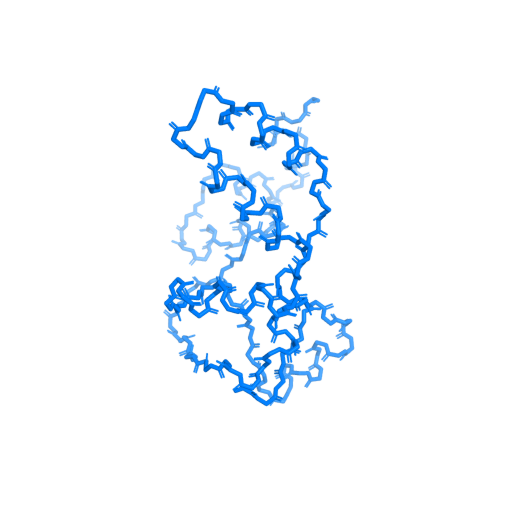M 698 O O . GLU A 1 86 ? -8.671 -8.901 -4.728 1.00 96.75 86 GLU A O 1
ATOM 703 N N . ALA A 1 87 ? -6.983 -10.353 -4.955 1.00 96.56 87 ALA A N 1
ATOM 704 C CA . ALA A 1 87 ? -6.742 -10.068 -6.375 1.00 96.56 87 ALA A CA 1
ATOM 705 C C . ALA A 1 87 ? -8.015 -10.169 -7.245 1.00 96.56 87 ALA A C 1
ATOM 707 O O . ALA A 1 87 ? -8.169 -9.437 -8.227 1.00 96.56 87 ALA A O 1
ATOM 708 N N . GLY A 1 88 ? -8.964 -11.028 -6.855 1.00 96.00 88 GLY A N 1
ATOM 709 C CA . GLY A 1 88 ? -10.267 -11.170 -7.512 1.00 96.00 88 GLY A CA 1
ATOM 710 C C . GLY A 1 88 ? -11.147 -9.915 -7.453 1.00 96.00 88 GLY A C 1
ATOM 711 O O . GLY A 1 88 ? -12.026 -9.755 -8.294 1.00 96.00 88 GLY A O 1
ATOM 712 N N . ARG A 1 89 ? -10.891 -8.995 -6.515 1.00 95.50 89 ARG A N 1
ATOM 713 C CA . ARG A 1 89 ? -11.605 -7.714 -6.379 1.00 95.50 89 ARG A CA 1
ATOM 714 C C . ARG A 1 89 ? -10.948 -6.564 -7.139 1.00 95.50 89 ARG A C 1
ATOM 716 O O . ARG A 1 89 ? -11.460 -5.449 -7.107 1.00 95.50 89 ARG A O 1
ATOM 723 N N . LEU A 1 90 ? -9.820 -6.813 -7.805 1.00 96.88 90 LEU A N 1
ATOM 724 C CA . LEU A 1 90 ? -9.072 -5.782 -8.514 1.00 96.88 90 LEU A CA 1
ATOM 725 C C . LEU A 1 90 ? -9.459 -5.732 -9.994 1.00 96.88 90 LEU A C 1
ATOM 727 O O . LEU A 1 90 ? -9.501 -6.757 -10.687 1.00 96.88 90 LEU A O 1
ATOM 731 N N . ALA A 1 91 ? -9.628 -4.515 -10.497 1.00 96.69 91 ALA A N 1
ATOM 732 C CA . ALA A 1 91 ? -9.576 -4.184 -11.914 1.00 96.69 91 ALA A CA 1
ATOM 733 C C . ALA A 1 91 ? -8.309 -3.358 -12.180 1.00 96.69 91 ALA A C 1
ATOM 735 O O . ALA A 1 91 ? -7.827 -2.662 -11.289 1.00 96.69 91 ALA A O 1
ATOM 736 N N . VAL A 1 92 ? -7.754 -3.460 -13.388 1.00 96.44 92 VAL A N 1
ATOM 737 C CA . VAL A 1 92 ? -6.555 -2.712 -13.794 1.00 96.44 92 VAL A CA 1
ATOM 738 C C . VAL A 1 92 ? -6.846 -1.923 -15.056 1.00 96.44 92 VAL A C 1
ATOM 740 O O . VAL A 1 92 ? -7.481 -2.437 -15.976 1.00 96.44 92 VAL A O 1
ATOM 743 N N . LEU A 1 93 ? -6.351 -0.690 -15.095 1.00 96.12 93 LEU A N 1
ATOM 744 C CA . LEU A 1 93 ? -6.332 0.149 -16.283 1.00 96.12 93 LEU A CA 1
ATOM 745 C C . LEU A 1 93 ? -4.868 0.315 -16.713 1.00 96.12 93 LEU A C 1
ATOM 747 O O . LEU A 1 93 ? -4.111 0.969 -15.994 1.00 96.12 93 LEU A O 1
ATOM 751 N N . PRO A 1 94 ? -4.436 -0.285 -17.837 1.00 94.94 94 PRO A N 1
ATOM 752 C CA . PRO A 1 94 ? -3.109 -0.031 -18.378 1.00 94.94 94 PRO A CA 1
ATOM 753 C C . PRO A 1 94 ? -2.987 1.440 -18.776 1.00 94.94 94 PRO A C 1
ATOM 755 O O . PRO A 1 94 ? -3.856 1.968 -19.468 1.00 94.94 94 PRO A O 1
ATOM 758 N N . VAL A 1 95 ? -1.902 2.091 -18.365 1.00 92.50 95 VAL A N 1
ATOM 759 C CA . VAL A 1 95 ? -1.616 3.480 -18.734 1.00 92.50 95 VAL A CA 1
ATOM 760 C C . VAL A 1 95 ? -0.426 3.492 -19.685 1.00 92.50 95 VAL A C 1
ATOM 762 O O . VAL A 1 95 ? 0.649 2.997 -19.351 1.00 92.50 95 VAL A O 1
ATOM 765 N N . GLY A 1 96 ? -0.635 4.030 -20.885 1.00 91.19 96 GLY A N 1
ATOM 766 C CA . GLY A 1 96 ? 0.400 4.249 -21.895 1.00 91.19 96 GLY A CA 1
ATOM 767 C C . GLY A 1 96 ? 0.665 5.738 -22.106 1.00 91.19 96 GLY A C 1
ATOM 768 O O . GLY A 1 96 ? -0.127 6.579 -21.691 1.00 91.19 96 GLY A O 1
ATOM 769 N N . GLY A 1 97 ? 1.785 6.068 -22.752 1.00 91.00 97 GLY A N 1
ATOM 770 C CA . GLY A 1 97 ? 2.130 7.457 -23.083 1.00 91.00 97 GLY A CA 1
ATOM 771 C C . GLY A 1 97 ? 2.552 8.319 -21.889 1.00 91.00 97 GLY A C 1
ATOM 772 O O . GLY A 1 97 ? 2.622 9.536 -22.021 1.00 91.00 97 GLY A O 1
ATOM 773 N N . VAL A 1 98 ? 2.844 7.706 -20.739 1.00 91.00 98 VAL A N 1
ATOM 774 C CA . VAL A 1 98 ? 3.318 8.399 -19.535 1.00 91.00 98 VAL A CA 1
ATOM 775 C C . VAL A 1 98 ? 4.743 7.982 -19.193 1.00 91.00 98 VAL A C 1
ATOM 777 O O . VAL A 1 98 ? 5.117 6.815 -19.325 1.00 91.00 98 VAL A O 1
ATOM 780 N N . LEU A 1 99 ? 5.532 8.941 -18.714 1.00 90.69 99 LEU A N 1
ATOM 781 C CA . LEU A 1 99 ? 6.760 8.655 -17.987 1.00 90.69 99 LEU A CA 1
ATOM 782 C C . LEU A 1 99 ? 6.390 8.415 -16.523 1.00 90.69 99 LEU A C 1
ATOM 784 O O . LEU A 1 99 ? 5.881 9.318 -15.865 1.00 90.69 99 LEU A O 1
ATOM 788 N N . TRP A 1 100 ? 6.636 7.208 -16.019 1.00 92.12 100 TRP A N 1
ATOM 789 C CA . TRP A 1 100 ? 6.393 6.863 -14.620 1.00 92.12 100 TRP A CA 1
ATOM 790 C C . TRP A 1 100 ? 7.655 6.281 -13.984 1.00 92.12 100 TRP A C 1
ATOM 792 O O . TRP A 1 100 ? 8.342 5.459 -14.591 1.00 92.12 100 TRP A O 1
ATOM 802 N N . SER A 1 101 ? 7.945 6.722 -12.762 1.00 92.44 101 SER A N 1
ATOM 803 C CA . SER A 1 101 ? 9.016 6.224 -11.904 1.00 92.44 101 SER A CA 1
ATOM 804 C C . SER A 1 101 ? 8.596 6.427 -10.450 1.00 92.44 101 SER A C 1
ATOM 806 O O . SER A 1 101 ? 8.017 7.459 -10.120 1.00 92.44 101 SER A O 1
ATOM 808 N N . ASP A 1 102 ? 8.877 5.449 -9.593 1.00 91.75 102 ASP A N 1
ATOM 809 C CA . ASP A 1 102 ? 8.629 5.520 -8.147 1.00 91.75 102 ASP A CA 1
ATOM 810 C C . ASP A 1 102 ? 9.729 6.275 -7.384 1.00 91.75 102 ASP A C 1
ATOM 812 O O . ASP A 1 102 ? 9.614 6.465 -6.177 1.00 91.75 102 ASP A O 1
ATOM 816 N N . TRP A 1 103 ? 10.810 6.657 -8.077 1.00 94.19 103 TR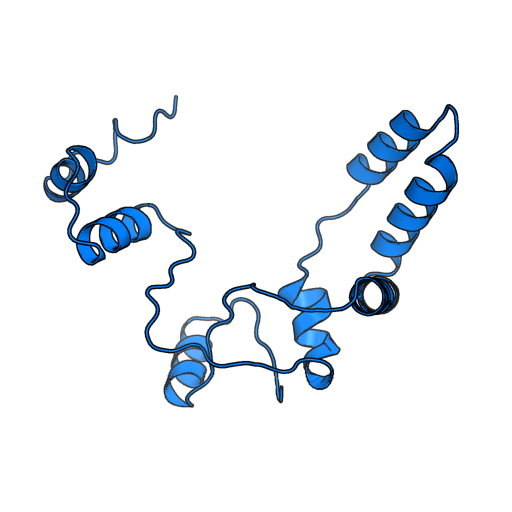P A N 1
ATOM 817 C CA . TRP A 1 103 ? 12.011 7.264 -7.495 1.00 94.19 103 TRP A CA 1
ATOM 818 C C . TRP A 1 103 ? 12.581 6.490 -6.299 1.00 94.19 103 TRP A C 1
ATOM 820 O O . TRP A 1 103 ? 13.196 7.072 -5.411 1.00 94.19 103 TRP A O 1
ATOM 830 N N . GLY A 1 104 ? 12.442 5.160 -6.304 1.00 89.31 104 GLY A N 1
ATOM 831 C CA . GLY A 1 104 ? 12.916 4.312 -5.206 1.00 89.31 104 GLY A CA 1
ATOM 832 C C . GLY A 1 104 ? 14.440 4.281 -5.018 1.00 89.31 104 GLY A C 1
ATOM 833 O O . GLY A 1 104 ? 14.913 3.763 -4.012 1.00 89.31 104 GLY A O 1
ATOM 834 N N . GLU A 1 105 ? 15.210 4.819 -5.969 1.00 90.69 105 GLU A N 1
ATOM 835 C CA . GLU A 1 105 ? 16.674 4.920 -5.931 1.00 90.69 105 GLU A CA 1
ATOM 836 C C . GLU A 1 105 ? 17.105 6.290 -6.491 1.00 90.69 105 GLU A C 1
ATOM 838 O O . GLU A 1 105 ? 16.536 6.722 -7.501 1.00 90.69 105 GLU A O 1
ATOM 843 N N . PRO A 1 106 ? 18.142 6.953 -5.934 1.00 90.00 106 PRO A N 1
ATOM 844 C CA . PRO A 1 106 ? 18.598 8.266 -6.409 1.00 90.00 106 PRO A CA 1
ATOM 845 C C . PRO A 1 106 ? 18.914 8.311 -7.911 1.00 90.00 106 PRO A C 1
ATOM 847 O O . PRO A 1 106 ? 18.582 9.277 -8.599 1.00 90.00 106 PRO A O 1
ATOM 850 N N . ALA A 1 107 ? 19.479 7.229 -8.456 1.00 89.69 107 ALA A N 1
ATOM 851 C CA . ALA A 1 107 ? 19.769 7.115 -9.885 1.00 89.69 107 ALA A CA 1
ATOM 852 C C . ALA A 1 107 ? 18.513 7.269 -10.768 1.00 89.69 107 ALA A C 1
ATOM 854 O O . ALA A 1 107 ? 18.587 7.849 -11.851 1.00 89.69 107 ALA A O 1
ATOM 855 N N . ARG A 1 108 ? 17.337 6.825 -10.296 1.00 92.19 108 ARG A N 1
ATOM 856 C CA . ARG A 1 108 ? 16.067 6.958 -11.033 1.00 92.19 108 ARG A CA 1
ATOM 857 C C . ARG A 1 108 ? 15.570 8.399 -11.088 1.00 92.19 108 ARG A C 1
ATOM 859 O O . ARG A 1 108 ? 14.870 8.760 -12.035 1.00 92.19 108 ARG A O 1
ATOM 866 N N . VAL A 1 109 ? 15.922 9.226 -10.102 1.00 93.12 109 VAL A N 1
ATOM 867 C CA . VAL A 1 109 ? 15.627 10.668 -10.116 1.00 93.12 109 VAL A CA 1
ATOM 868 C C . VAL A 1 109 ? 16.444 11.340 -11.214 1.00 93.12 109 VAL A C 1
ATOM 870 O O . VAL A 1 109 ? 15.880 12.020 -12.070 1.00 93.12 109 VAL A O 1
ATOM 873 N N . VAL A 1 110 ? 17.754 11.077 -11.245 1.00 92.81 110 VAL A N 1
ATOM 874 C CA . VAL A 1 110 ? 18.669 11.578 -12.282 1.00 92.81 110 VAL A CA 1
ATOM 875 C C . VAL A 1 110 ? 18.197 11.155 -13.677 1.00 92.81 110 VAL A C 1
ATOM 877 O O . VAL A 1 110 ? 18.085 11.994 -14.571 1.00 92.81 110 VAL A O 1
ATOM 880 N N . GLU A 1 111 ? 17.845 9.877 -13.860 1.00 92.00 111 GLU A N 1
ATOM 881 C CA . GLU A 1 111 ? 17.292 9.372 -15.122 1.00 92.00 111 GLU A CA 1
ATOM 882 C C . GLU A 1 111 ? 16.006 10.113 -15.513 1.00 92.00 111 GLU A C 1
ATOM 884 O O . GLU A 1 111 ? 15.864 10.549 -16.656 1.00 92.00 111 GLU A O 1
ATOM 889 N N . THR A 1 112 ? 15.078 10.299 -14.568 1.00 94.06 112 THR A N 1
ATOM 890 C CA . THR A 1 112 ? 13.814 11.002 -14.827 1.00 94.06 112 THR A CA 1
ATOM 891 C C . THR A 1 112 ? 14.068 12.434 -15.290 1.00 94.06 112 THR A C 1
ATOM 893 O O . THR A 1 112 ? 13.504 12.849 -16.299 1.00 94.06 112 THR A O 1
ATOM 896 N N . VAL A 1 113 ? 14.947 13.172 -14.601 1.00 93.88 113 VAL A N 1
ATOM 897 C CA . VAL A 1 113 ? 15.270 14.569 -14.929 1.00 93.88 113 VAL A CA 1
ATOM 898 C C . VAL A 1 113 ? 15.909 14.694 -16.314 1.00 93.88 113 VAL A C 1
ATOM 900 O O . VAL A 1 113 ? 15.511 15.560 -17.095 1.00 93.88 113 VAL A O 1
ATOM 903 N N . ARG A 1 114 ? 16.793 13.760 -16.682 1.00 91.38 114 ARG A N 1
ATOM 904 C CA . ARG A 1 114 ? 17.336 13.683 -18.048 1.00 91.38 114 ARG A CA 1
ATOM 905 C C . ARG A 1 114 ? 16.252 13.412 -19.084 1.00 91.38 114 ARG A C 1
ATOM 907 O O . ARG A 1 114 ? 16.220 14.064 -20.124 1.00 91.38 114 ARG A O 1
ATOM 914 N N . ARG A 1 115 ? 15.340 12.475 -18.807 1.00 92.19 115 ARG A N 1
ATOM 915 C CA . ARG A 1 115 ? 14.259 12.095 -19.735 1.00 92.19 115 ARG A CA 1
ATOM 916 C C . ARG A 1 115 ? 13.262 13.221 -19.997 1.00 92.19 115 ARG A C 1
ATOM 918 O O . ARG A 1 115 ? 12.665 13.234 -21.068 1.00 92.19 115 ARG A O 1
ATOM 925 N N . ILE A 1 116 ? 13.102 14.161 -19.065 1.00 93.50 116 ILE A N 1
ATOM 926 C CA . ILE A 1 116 ? 12.279 15.366 -19.262 1.00 93.50 116 ILE A CA 1
ATOM 927 C C . ILE A 1 116 ? 13.063 16.547 -19.864 1.00 93.50 116 ILE A C 1
ATOM 929 O O . ILE A 1 116 ? 12.515 17.640 -19.975 1.00 93.50 116 ILE A O 1
ATOM 933 N N . GLY A 1 117 ? 14.326 16.347 -20.262 1.00 93.00 117 GLY A N 1
ATOM 934 C CA . GLY A 1 117 ? 15.145 17.355 -20.943 1.00 93.00 117 GLY A CA 1
ATOM 935 C C . GLY A 1 117 ? 15.756 18.416 -20.025 1.00 93.00 117 GLY A C 1
ATOM 936 O O . GLY A 1 117 ? 16.127 19.484 -20.504 1.00 93.00 117 GLY A O 1
ATOM 937 N N . SER A 1 118 ? 15.853 18.148 -18.720 1.00 91.38 118 SER A N 1
ATOM 938 C CA . SER A 1 118 ? 16.444 19.066 -17.745 1.00 91.38 118 SER A CA 1
ATOM 939 C C . SER A 1 118 ? 17.808 18.562 -17.269 1.00 91.38 118 SER A C 1
ATOM 941 O O . SER A 1 118 ? 18.047 17.359 -17.159 1.00 91.38 118 SER A O 1
ATOM 943 N N . THR A 1 119 ? 18.724 19.489 -16.998 1.00 89.94 119 THR A N 1
ATOM 944 C CA . THR A 1 119 ? 20.104 19.192 -16.579 1.00 89.94 119 THR A CA 1
ATOM 945 C C . THR A 1 119 ? 20.567 20.176 -15.501 1.00 89.94 119 THR A C 1
ATOM 947 O O . THR A 1 119 ? 21.438 21.013 -15.752 1.00 89.94 119 THR A O 1
ATOM 950 N N . PRO A 1 120 ? 19.971 20.142 -14.298 1.00 91.69 120 PRO A N 1
ATOM 951 C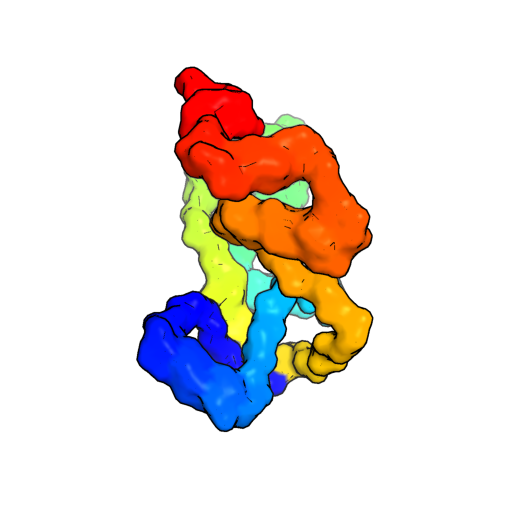 CA . PRO A 1 120 ? 20.464 20.932 -13.178 1.00 91.69 120 PRO A CA 1
ATOM 952 C C . PRO A 1 120 ? 21.867 20.459 -12.765 1.00 91.69 120 PRO A C 1
ATOM 954 O O . PRO A 1 120 ? 22.274 19.336 -13.062 1.00 91.69 120 PRO A O 1
ATOM 957 N N . TRP A 1 121 ? 22.601 21.307 -12.044 1.00 90.31 121 TRP A N 1
ATOM 958 C CA . TRP A 1 121 ? 24.008 21.068 -11.693 1.00 90.31 121 TRP A CA 1
ATOM 959 C C . TRP A 1 121 ? 24.262 19.709 -11.012 1.00 90.31 121 TRP A C 1
ATOM 961 O O . TRP A 1 121 ? 25.261 19.058 -11.297 1.00 90.31 121 TRP A O 1
ATOM 971 N N . TRP A 1 122 ? 23.336 19.231 -10.178 1.00 87.06 122 TRP A N 1
ATOM 972 C CA . TRP A 1 122 ? 23.460 17.951 -9.473 1.00 87.06 122 TRP A CA 1
ATOM 973 C C . TRP A 1 122 ? 23.283 16.726 -10.390 1.00 87.06 122 TRP A C 1
ATOM 975 O O . TRP A 1 122 ? 23.823 15.663 -10.100 1.00 87.06 122 TRP A O 1
ATOM 985 N N . VAL A 1 123 ? 22.586 16.861 -11.527 1.00 87.31 123 VAL A N 1
ATOM 986 C CA . VAL A 1 123 ? 22.516 15.811 -12.566 1.00 87.31 123 VAL A CA 1
ATOM 987 C C . VAL A 1 123 ? 23.834 15.703 -13.324 1.00 87.31 123 VAL A C 1
ATOM 989 O O . VAL A 1 123 ? 24.225 14.599 -13.696 1.00 87.31 123 VAL A O 1
ATOM 992 N N . LEU A 1 124 ? 24.507 16.835 -13.546 1.00 83.12 124 LEU A N 1
ATOM 993 C CA . LEU A 1 124 ? 25.818 16.885 -14.195 1.00 83.12 124 LEU A CA 1
ATOM 994 C C . LEU A 1 124 ? 26.907 16.333 -13.262 1.00 83.12 124 LEU A C 1
ATOM 996 O O . LEU A 1 124 ? 27.724 15.522 -13.679 1.00 83.12 124 LEU A O 1
ATOM 1000 N N . ALA A 1 125 ? 26.872 16.691 -11.976 1.00 79.56 125 ALA A N 1
ATOM 1001 C CA . ALA A 1 125 ? 27.800 16.164 -10.970 1.00 79.56 125 ALA A CA 1
ATOM 1002 C C . ALA A 1 125 ? 27.701 14.632 -10.808 1.00 79.56 125 ALA A C 1
ATOM 1004 O O . ALA A 1 125 ? 28.707 13.958 -10.583 1.00 79.56 125 ALA A O 1
ATOM 1005 N N . ALA A 1 126 ? 26.503 14.060 -10.983 1.00 75.19 126 ALA A N 1
ATOM 1006 C CA . ALA A 1 126 ? 26.300 12.613 -10.965 1.00 75.19 126 ALA A CA 1
ATOM 1007 C C . ALA A 1 126 ? 27.023 11.872 -12.113 1.00 75.19 126 ALA A C 1
ATOM 1009 O O . ALA A 1 126 ? 27.345 10.697 -11.951 1.00 75.19 126 ALA A O 1
ATOM 1010 N N . ASP A 1 127 ? 27.318 12.533 -13.241 1.00 67.56 127 ASP A N 1
ATOM 1011 C CA . ASP A 1 127 ? 28.055 11.936 -14.371 1.00 67.56 127 ASP A CA 1
ATOM 1012 C C . ASP A 1 127 ? 29.565 11.842 -14.132 1.00 67.56 127 ASP A C 1
ATOM 1014 O O . ASP A 1 127 ? 30.243 11.015 -14.742 1.00 67.56 127 ASP A O 1
ATOM 1018 N N . HIS A 1 128 ? 30.096 12.657 -13.222 1.00 63.31 128 HIS A N 1
ATOM 1019 C CA . HIS A 1 128 ? 31.527 12.728 -12.933 1.00 63.31 128 HIS A CA 1
ATOM 1020 C C . HIS A 1 128 ? 31.963 11.830 -11.764 1.00 63.31 128 HIS A C 1
ATOM 1022 O O . HIS A 1 128 ? 33.129 11.840 -11.385 1.00 63.31 128 HIS A O 1
ATOM 1028 N N . GLY A 1 129 ? 31.054 11.025 -11.196 1.00 56.97 129 GLY A N 1
ATOM 1029 C CA . GLY A 1 129 ? 31.354 10.155 -10.050 1.00 56.97 129 GLY A CA 1
ATOM 1030 C C . GLY A 1 129 ? 31.558 10.906 -8.726 1.00 56.97 129 GLY A C 1
ATOM 1031 O O . GLY A 1 129 ? 31.939 10.299 -7.730 1.00 56.97 129 GLY A O 1
ATOM 1032 N N . GLU A 1 130 ? 31.276 12.211 -8.695 1.00 52.81 130 GLU A N 1
ATOM 1033 C CA . GLU A 1 130 ? 31.440 13.080 -7.519 1.00 52.81 130 GLU A CA 1
ATOM 1034 C C . GLU A 1 130 ? 30.184 13.108 -6.620 1.00 52.81 130 GLU A C 1
ATOM 1036 O O . GLU A 1 130 ? 30.200 13.633 -5.509 1.00 52.81 130 GLU A O 1
ATOM 1041 N N . GLY A 1 131 ? 29.081 12.503 -7.072 1.00 49.47 131 GLY A N 1
ATOM 1042 C CA . GLY A 1 131 ? 27.745 12.661 -6.486 1.00 49.47 131 GLY A CA 1
ATOM 1043 C C . GLY A 1 131 ? 27.424 11.863 -5.217 1.00 49.47 131 GLY A C 1
ATOM 1044 O O . GLY A 1 131 ? 26.295 11.958 -4.741 1.00 49.47 131 GLY A O 1
ATOM 1045 N N . GLU A 1 132 ? 28.353 11.081 -4.658 1.00 49.00 132 GLU A N 1
ATOM 1046 C CA . GLU A 1 132 ? 28.061 10.289 -3.449 1.00 49.00 132 GLU A CA 1
ATOM 1047 C C . GLU A 1 132 ? 28.315 11.057 -2.140 1.00 49.00 132 GLU A C 1
ATOM 1049 O O . GLU A 1 132 ? 27.794 10.656 -1.103 1.00 49.00 132 GLU A O 1
ATOM 1054 N N . ARG A 1 133 ? 29.068 12.171 -2.158 1.00 48.84 133 ARG A N 1
ATOM 1055 C CA . ARG A 1 133 ? 29.461 12.857 -0.911 1.00 48.84 133 ARG A CA 1
ATOM 1056 C C . ARG A 1 133 ? 28.662 14.110 -0.561 1.00 48.84 133 ARG A C 1
ATOM 1058 O O . ARG A 1 133 ? 28.447 14.325 0.622 1.00 48.84 133 ARG A O 1
ATOM 1065 N N . ASP A 1 134 ? 28.117 14.854 -1.527 1.00 51.62 134 ASP A N 1
ATOM 1066 C CA . ASP A 1 134 ? 27.613 16.207 -1.210 1.00 51.62 134 ASP A CA 1
ATOM 1067 C C . ASP A 1 134 ? 26.179 16.518 -1.686 1.00 51.62 134 ASP A C 1
ATOM 1069 O O . ASP A 1 134 ? 25.632 17.568 -1.354 1.00 51.62 134 ASP A O 1
ATOM 1073 N N . ALA A 1 135 ? 25.516 15.624 -2.429 1.00 48.53 135 ALA A N 1
ATOM 1074 C CA . ALA A 1 135 ? 24.209 15.935 -3.030 1.00 48.53 135 ALA A CA 1
ATOM 1075 C C . ALA A 1 135 ? 22.997 15.734 -2.096 1.00 48.53 135 ALA A C 1
ATOM 1077 O O . ALA A 1 135 ? 21.925 16.267 -2.378 1.00 48.53 135 ALA A O 1
ATOM 1078 N N . TRP A 1 136 ? 23.144 14.984 -0.996 1.00 51.66 136 TRP A N 1
ATOM 1079 C CA . TRP A 1 136 ? 22.004 14.556 -0.164 1.00 51.66 136 TRP A CA 1
ATOM 1080 C C . TRP A 1 136 ? 22.111 14.901 1.325 1.00 51.66 136 TRP A C 1
ATOM 1082 O O . TRP A 1 136 ? 21.251 14.491 2.096 1.00 51.66 136 TRP A O 1
ATOM 1092 N N . GLY A 1 137 ? 23.112 15.691 1.734 1.00 44.84 137 GLY A N 1
ATOM 1093 C CA . GLY A 1 137 ? 23.128 16.330 3.057 1.00 44.84 137 GLY A CA 1
ATOM 1094 C C . GLY A 1 137 ? 22.977 15.383 4.253 1.00 44.84 137 GLY A C 1
ATOM 1095 O O . GLY A 1 137 ? 22.369 15.765 5.250 1.00 44.84 137 GLY A O 1
ATOM 1096 N N . HIS A 1 138 ? 23.502 14.160 4.167 1.00 39.41 138 HIS A N 1
ATOM 1097 C CA . HIS A 1 138 ? 23.580 13.272 5.322 1.00 39.41 138 HIS A CA 1
ATOM 1098 C C . HIS A 1 138 ? 24.886 13.524 6.082 1.00 39.41 138 HIS A C 1
ATOM 1100 O O . HIS A 1 138 ? 25.968 13.200 5.592 1.00 39.41 138 HIS A O 1
ATOM 1106 N N . ALA A 1 139 ? 24.745 14.094 7.279 1.00 35.19 139 ALA A N 1
ATOM 1107 C CA . ALA A 1 139 ? 25.590 13.789 8.429 1.00 35.19 139 ALA A CA 1
ATOM 1108 C C . ALA A 1 139 ? 24.843 12.789 9.321 1.00 35.19 139 ALA A C 1
ATOM 1110 O O . ALA A 1 139 ? 23.592 12.891 9.377 1.00 35.19 139 ALA A O 1
#

Sequence (139 aa):
VCRFWEKPDRGTARRLFARGCLLNTFVLVASARLLWDLTRRCLPNLAGQFERIVEAWNGPDREAVLDAEYAAMRPANFSREVLEREAGRLAVLPVGGVLWSDWGEPARVVETVRRIGSTPWWVLAADHGEGERDAWGHA